Protein AF-A0A143HQU6-F1 (afdb_monomer_lite)

InterPro domains:
  IPR011010 DNA breaking-rejoining enzyme, catalytic core [SSF56349] (2-62)
  IPR013762 Integrase-like, catalytic domain superfamily [G3DSA:1.10.443.10] (2-62)

Organism: Microbulbifer thermotolerans (NCBI:txid252514)

Structure (mmCIF, N/CA/C/O backbone):
data_AF-A0A143HQU6-F1
#
_entry.id   AF-A0A143HQU6-F1
#
loop_
_atom_site.group_PDB
_atom_site.id
_atom_site.type_symbol
_atom_site.label_atom_id
_atom_site.label_alt_id
_atom_site.label_comp_id
_atom_site.label_asym_id
_atom_site.label_entity_id
_atom_site.label_seq_id
_atom_site.pdbx_PDB_ins_code
_atom_site.Cartn_x
_atom_site.Cartn_y
_atom_site.Cartn_z
_atom_site.occupancy
_atom_site.B_iso_or_equiv
_atom_site.auth_seq_id
_atom_site.auth_comp_id
_atom_site.auth_asym_id
_atom_site.auth_atom_id
_atom_site.pdbx_PDB_model_num
ATOM 1 N N . MET A 1 1 ? 33.326 -4.159 -3.767 1.00 46.53 1 MET A N 1
ATOM 2 C CA . MET A 1 1 ? 32.083 -3.956 -2.994 1.00 46.53 1 MET A CA 1
ATOM 3 C C . MET A 1 1 ? 30.909 -4.109 -3.946 1.00 46.53 1 MET A C 1
ATOM 5 O O . MET A 1 1 ? 30.583 -3.163 -4.647 1.00 46.53 1 MET A O 1
ATOM 9 N N . GLY A 1 2 ? 30.357 -5.317 -4.053 1.00 46.12 2 GLY A N 1
ATOM 10 C CA . GLY A 1 2 ? 29.163 -5.601 -4.847 1.00 46.12 2 GLY A CA 1
ATOM 11 C C . GLY A 1 2 ? 28.044 -6.003 -3.897 1.00 46.12 2 GLY A C 1
ATOM 12 O O . GLY A 1 2 ? 28.238 -6.898 -3.081 1.00 46.12 2 GLY A O 1
ATOM 13 N N . TYR A 1 3 ? 26.900 -5.320 -3.946 1.00 51.00 3 TYR A N 1
ATOM 14 C CA . TYR A 1 3 ? 25.690 -5.817 -3.292 1.00 51.00 3 TYR A CA 1
ATOM 15 C C . TYR A 1 3 ? 25.099 -6.925 -4.178 1.00 51.00 3 TYR A C 1
ATOM 17 O O . TYR A 1 3 ? 24.210 -6.689 -4.999 1.00 51.00 3 TYR A O 1
ATOM 25 N N . ASP A 1 4 ? 25.665 -8.123 -4.035 1.00 50.69 4 ASP A N 1
ATOM 26 C CA . ASP A 1 4 ? 25.240 -9.394 -4.629 1.00 50.69 4 ASP A CA 1
ATOM 27 C C . ASP A 1 4 ? 23.813 -9.759 -4.184 1.00 50.69 4 ASP A C 1
ATOM 29 O O . ASP A 1 4 ? 23.600 -10.377 -3.143 1.00 50.69 4 ASP A O 1
ATOM 33 N N . GLY A 1 5 ? 22.801 -9.343 -4.950 1.00 47.97 5 GLY A N 1
ATOM 34 C CA . GLY A 1 5 ? 21.408 -9.746 -4.702 1.00 47.97 5 GLY A CA 1
ATOM 35 C C . GLY A 1 5 ? 20.345 -8.700 -5.030 1.00 47.97 5 GLY A C 1
ATOM 36 O O . GLY A 1 5 ? 19.150 -9.001 -4.996 1.00 47.97 5 GLY A O 1
ATOM 37 N N . CYS A 1 6 ? 20.745 -7.484 -5.408 1.00 50.25 6 CYS A N 1
ATOM 38 C CA . CYS A 1 6 ? 19.835 -6.443 -5.894 1.00 50.25 6 CYS A CA 1
ATOM 39 C C . CYS A 1 6 ? 19.406 -6.686 -7.349 1.00 50.25 6 CYS A C 1
ATOM 41 O O . CYS A 1 6 ? 19.486 -5.808 -8.203 1.00 50.25 6 CYS A O 1
ATOM 43 N N . SER A 1 7 ? 18.913 -7.884 -7.648 1.00 48.09 7 SER A N 1
ATOM 44 C CA . SER A 1 7 ? 18.089 -8.090 -8.834 1.00 48.09 7 SER A CA 1
ATOM 45 C C . SER A 1 7 ? 16.796 -7.292 -8.652 1.00 48.09 7 SER A C 1
ATOM 47 O O . SER A 1 7 ? 16.272 -7.186 -7.537 1.00 48.09 7 SER A O 1
ATOM 49 N N . SER A 1 8 ? 16.223 -6.779 -9.740 1.00 57.50 8 SER A N 1
ATOM 50 C CA . SER A 1 8 ? 14.967 -6.010 -9.751 1.00 57.50 8 SER A CA 1
ATOM 51 C C . SER A 1 8 ? 13.828 -6.672 -8.953 1.00 57.50 8 SER A C 1
ATOM 53 O O . SER A 1 8 ? 12.923 -5.992 -8.480 1.00 57.50 8 SER A O 1
ATOM 55 N N . HIS A 1 9 ? 13.890 -7.992 -8.745 1.00 62.56 9 HIS A N 1
ATOM 56 C CA . HIS A 1 9 ? 12.945 -8.767 -7.946 1.00 62.56 9 HIS A CA 1
ATOM 57 C C . HIS A 1 9 ? 12.980 -8.452 -6.435 1.00 62.56 9 HIS A C 1
ATOM 59 O O . HIS A 1 9 ? 11.921 -8.266 -5.830 1.00 62.56 9 HIS A O 1
ATOM 65 N N . SER A 1 10 ? 14.170 -8.338 -5.829 1.00 65.88 10 SER A N 1
ATOM 66 C CA . SER A 1 10 ? 14.322 -7.996 -4.403 1.00 65.88 10 SER A CA 1
ATOM 67 C C . SER A 1 10 ? 13.957 -6.529 -4.147 1.00 65.88 10 SER A C 1
ATOM 69 O O . SER A 1 10 ? 13.196 -6.218 -3.226 1.00 65.88 10 SER A O 1
ATOM 71 N N . GLY A 1 11 ? 14.392 -5.631 -5.040 1.00 84.19 11 GLY A N 1
ATOM 72 C CA . GLY A 1 11 ? 14.060 -4.205 -4.978 1.00 84.19 11 GLY A CA 1
ATOM 73 C C . GLY A 1 11 ? 12.559 -3.945 -5.115 1.00 84.19 11 GLY A C 1
ATOM 74 O O . GLY A 1 11 ? 11.974 -3.243 -4.293 1.00 84.19 11 GLY A O 1
ATOM 75 N N . ARG A 1 12 ? 11.899 -4.585 -6.088 1.00 86.12 12 ARG A N 1
ATOM 76 C CA . ARG A 1 12 ? 10.450 -4.456 -6.295 1.00 86.12 12 ARG A CA 1
ATOM 77 C C . ARG A 1 12 ? 9.640 -4.987 -5.119 1.00 86.12 12 ARG A C 1
ATOM 79 O O . ARG A 1 12 ? 8.704 -4.326 -4.678 1.00 86.12 12 ARG A O 1
ATOM 86 N N . ARG A 1 13 ? 10.007 -6.159 -4.588 1.00 88.62 13 ARG A N 1
ATOM 87 C CA . ARG A 1 13 ? 9.363 -6.724 -3.394 1.00 88.62 13 ARG A CA 1
ATOM 88 C C . ARG A 1 13 ? 9.496 -5.779 -2.207 1.00 88.62 13 ARG A C 1
ATOM 90 O O . ARG A 1 13 ? 8.496 -5.492 -1.552 1.00 88.62 13 ARG A O 1
ATOM 97 N N . THR A 1 14 ? 10.700 -5.265 -1.978 1.00 89.75 14 THR A N 1
ATOM 98 C CA . THR A 1 14 ? 10.993 -4.333 -0.884 1.00 89.75 14 THR A CA 1
ATOM 99 C C . THR A 1 14 ? 10.200 -3.037 -1.040 1.00 89.75 14 THR A C 1
ATOM 101 O O . THR A 1 14 ? 9.537 -2.607 -0.098 1.00 89.75 14 THR A O 1
ATOM 104 N N . PHE A 1 15 ? 10.180 -2.461 -2.243 1.00 92.62 15 PHE A N 1
ATOM 105 C CA . PHE A 1 15 ? 9.419 -1.254 -2.553 1.00 92.62 15 PHE A CA 1
ATOM 106 C C . PHE A 1 15 ? 7.918 -1.433 -2.297 1.00 92.62 15 PHE A C 1
ATOM 108 O O . PHE A 1 15 ? 7.346 -0.663 -1.531 1.00 92.62 15 PHE A O 1
ATOM 115 N N . ILE A 1 16 ? 7.287 -2.469 -2.865 1.00 94.00 16 ILE A N 1
ATOM 116 C CA . ILE A 1 16 ? 5.839 -2.699 -2.712 1.00 94.00 16 ILE A CA 1
ATOM 117 C C . ILE A 1 16 ? 5.482 -2.966 -1.243 1.00 94.00 16 ILE A C 1
ATOM 119 O O . ILE A 1 16 ? 4.499 -2.421 -0.744 1.00 94.00 16 ILE A O 1
ATOM 123 N N . THR A 1 17 ? 6.302 -3.748 -0.531 1.00 92.81 17 THR A N 1
ATOM 124 C CA . THR A 1 17 ? 6.112 -4.010 0.907 1.00 92.81 17 THR A CA 1
ATOM 125 C C . THR A 1 17 ? 6.144 -2.711 1.715 1.00 92.81 17 THR A C 1
ATOM 127 O O . THR A 1 17 ? 5.262 -2.460 2.538 1.00 92.81 17 THR A O 1
ATOM 130 N N . ASN A 1 18 ? 7.148 -1.865 1.474 1.00 93.31 18 ASN A N 1
ATOM 131 C CA . ASN A 1 18 ? 7.317 -0.605 2.195 1.00 93.31 18 ASN A CA 1
ATOM 132 C C . ASN A 1 18 ? 6.231 0.414 1.843 1.00 93.31 18 ASN A C 1
ATOM 134 O O . ASN A 1 18 ? 5.723 1.089 2.741 1.00 93.31 18 ASN A O 1
ATOM 138 N N . ALA A 1 19 ? 5.842 0.494 0.569 1.00 94.62 19 ALA A N 1
ATOM 139 C CA . ALA A 1 19 ? 4.743 1.335 0.117 1.00 94.62 19 ALA A CA 1
ATOM 140 C C . ALA A 1 19 ? 3.435 0.929 0.807 1.00 94.62 19 ALA A C 1
ATOM 142 O O . ALA A 1 19 ? 2.797 1.772 1.424 1.00 94.62 19 ALA A O 1
ATOM 143 N N . ALA A 1 20 ? 3.085 -0.361 0.819 1.00 94.44 20 ALA A N 1
ATOM 144 C CA . ALA A 1 20 ? 1.871 -0.850 1.478 1.00 94.44 20 ALA A CA 1
ATOM 145 C C . ALA A 1 20 ? 1.824 -0.559 2.984 1.00 94.44 20 ALA A C 1
ATOM 147 O O . ALA A 1 20 ? 0.762 -0.223 3.503 1.00 94.44 20 ALA A O 1
ATOM 148 N N . LYS A 1 21 ? 2.962 -0.628 3.686 1.00 92.12 21 LYS A N 1
ATOM 149 C CA . LYS A 1 21 ? 3.032 -0.281 5.116 1.00 92.12 21 LYS A CA 1
ATOM 150 C C . LYS A 1 21 ? 2.842 1.211 5.395 1.00 92.12 21 LYS A C 1
ATOM 152 O O . LYS A 1 21 ? 2.364 1.564 6.468 1.00 92.12 21 LYS A O 1
ATOM 157 N N . ASN A 1 22 ? 3.246 2.085 4.472 1.00 93.81 22 ASN A N 1
ATOM 158 C CA . ASN A 1 22 ? 3.239 3.533 4.693 1.00 93.81 22 ASN A CA 1
ATOM 159 C C . ASN A 1 22 ? 2.093 4.262 3.986 1.00 93.81 22 ASN A C 1
ATOM 161 O O . ASN A 1 22 ? 1.809 5.397 4.356 1.00 93.81 22 ASN A O 1
ATOM 165 N N . ILE A 1 23 ? 1.423 3.642 3.009 1.00 94.56 23 ILE A N 1
ATOM 166 C CA . ILE A 1 23 ? 0.412 4.312 2.179 1.00 94.56 23 ILE A CA 1
ATOM 167 C C . ILE A 1 23 ? -0.747 4.881 3.009 1.00 94.56 23 ILE A C 1
ATOM 169 O O . ILE A 1 23 ? -1.243 5.967 2.729 1.00 94.56 23 ILE A O 1
ATOM 173 N N . THR A 1 24 ? -1.109 4.212 4.103 1.00 90.88 24 THR A N 1
ATOM 174 C CA . THR A 1 24 ? -2.162 4.668 5.019 1.00 90.88 24 THR A CA 1
ATOM 175 C C . THR A 1 24 ? -1.781 5.942 5.774 1.00 90.88 24 THR A C 1
ATOM 177 O O . THR A 1 24 ? -2.655 6.737 6.106 1.00 90.88 24 THR A O 1
ATOM 180 N N . ARG A 1 25 ? -0.483 6.199 5.998 1.00 93.19 25 ARG A N 1
ATOM 181 C CA . ARG A 1 25 ? 0.011 7.416 6.674 1.00 93.19 25 ARG A CA 1
ATOM 182 C C . ARG A 1 25 ? -0.203 8.677 5.843 1.00 93.19 25 ARG A C 1
ATOM 184 O O . ARG A 1 25 ? -0.207 9.767 6.399 1.00 93.19 25 ARG A O 1
ATOM 191 N N . VAL A 1 26 ? -0.353 8.522 4.529 1.00 95.44 26 VAL A N 1
ATOM 192 C CA . VAL A 1 26 ? -0.611 9.616 3.583 1.00 95.44 26 VAL A CA 1
ATOM 193 C C . VAL A 1 26 ? -2.062 9.619 3.089 1.00 95.44 26 VAL A C 1
ATOM 195 O O . VAL A 1 26 ? -2.376 10.303 2.123 1.00 95.44 26 VAL A O 1
ATOM 198 N N . GLY A 1 27 ? -2.950 8.849 3.735 1.00 94.44 27 GLY A N 1
ATOM 199 C CA . GLY A 1 27 ? -4.367 8.755 3.369 1.00 94.44 27 GLY A CA 1
ATOM 200 C C . GLY A 1 27 ? -4.656 7.922 2.115 1.00 94.44 27 GLY A C 1
ATOM 201 O O . GLY A 1 27 ? -5.780 7.940 1.625 1.00 94.44 27 GLY A O 1
ATOM 202 N N . GLY A 1 28 ? -3.665 7.197 1.591 1.00 95.69 28 GLY A N 1
ATOM 203 C CA . GLY A 1 28 ? -3.840 6.320 0.437 1.00 95.69 28 GLY A CA 1
ATOM 204 C C . GLY A 1 28 ? -4.245 4.891 0.814 1.00 95.69 28 GLY A C 1
ATOM 205 O O . GLY A 1 28 ? -4.296 4.495 1.981 1.00 95.69 28 GLY A O 1
ATOM 206 N N . SER A 1 29 ? -4.492 4.086 -0.213 1.00 95.44 29 SER A N 1
ATOM 207 C CA . SER A 1 29 ? -5.039 2.732 -0.141 1.00 95.44 29 SER A CA 1
ATOM 208 C C . SER A 1 29 ? -4.157 1.701 -0.857 1.00 95.44 29 SER A C 1
ATOM 210 O O . SER A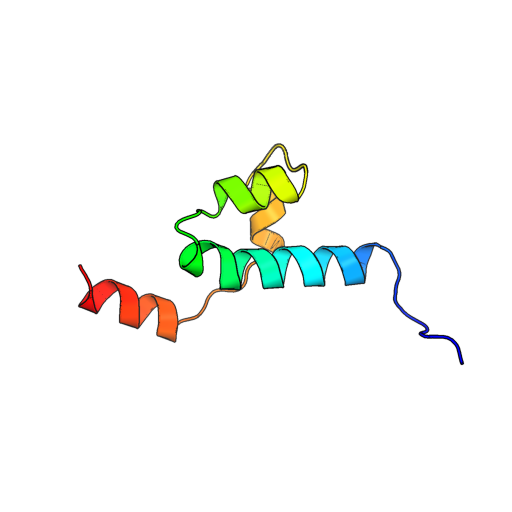 1 29 ? -3.230 2.028 -1.600 1.00 95.44 29 SER A O 1
ATOM 212 N N . LEU A 1 30 ? -4.476 0.411 -0.708 1.00 94.5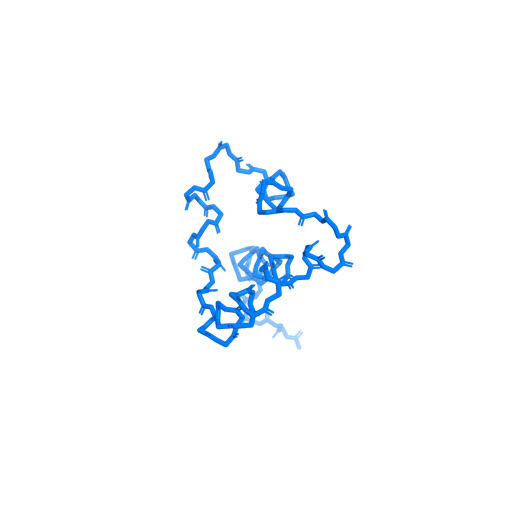0 30 LEU A N 1
ATOM 213 C CA . LEU A 1 30 ? -3.788 -0.654 -1.454 1.00 94.50 30 LEU A CA 1
ATOM 214 C C . LEU A 1 30 ? -3.970 -0.542 -2.977 1.00 94.50 30 LEU A C 1
ATOM 216 O O . LEU A 1 30 ? -3.144 -1.064 -3.731 1.00 94.50 30 LEU A O 1
ATOM 220 N N . ARG A 1 31 ? -5.014 0.157 -3.440 1.00 96.00 31 ARG A N 1
ATOM 221 C CA . ARG A 1 31 ? -5.212 0.452 -4.862 1.00 96.00 31 ARG A CA 1
ATOM 222 C C . ARG A 1 31 ? -4.136 1.399 -5.388 1.00 96.00 31 ARG A C 1
ATOM 224 O O . ARG A 1 31 ? -3.645 1.195 -6.493 1.00 96.00 31 ARG A O 1
ATOM 231 N N . ASP A 1 32 ? -3.718 2.369 -4.587 1.00 96.88 32 ASP A N 1
ATOM 232 C CA . ASP A 1 32 ? -2.659 3.309 -4.963 1.00 96.88 32 ASP A CA 1
ATOM 233 C C . ASP A 1 32 ? -1.310 2.592 -5.042 1.00 96.88 32 ASP A C 1
ATOM 235 O O . ASP A 1 32 ? -0.555 2.767 -5.994 1.00 96.88 32 ASP A O 1
ATOM 239 N N . VAL A 1 33 ? -1.052 1.665 -4.115 1.00 96.25 33 VAL A N 1
ATOM 240 C CA . VAL A 1 33 ? 0.125 0.781 -4.179 1.00 96.25 33 VAL A CA 1
ATOM 241 C C . VAL A 1 33 ? 0.099 -0.094 -5.432 1.00 96.25 33 VAL A C 1
ATOM 243 O O . VAL A 1 33 ? 1.135 -0.302 -6.061 1.00 96.25 33 VAL A O 1
ATOM 246 N N . GLN A 1 34 ? -1.071 -0.607 -5.821 1.00 96.38 34 GLN A N 1
ATOM 247 C CA . GLN A 1 34 ? -1.224 -1.369 -7.060 1.00 96.38 34 GLN A CA 1
ATOM 248 C C . GLN A 1 34 ? -0.869 -0.521 -8.291 1.00 96.38 34 GLN A C 1
ATOM 250 O O . GLN A 1 34 ? -0.152 -1.013 -9.166 1.00 96.38 34 GLN A O 1
ATOM 255 N N . LEU A 1 35 ? -1.335 0.732 -8.345 1.00 96.50 35 LEU A N 1
ATOM 256 C CA . LEU A 1 35 ? -1.007 1.670 -9.422 1.00 96.50 35 LEU A CA 1
ATOM 257 C C . LEU A 1 35 ? 0.497 1.966 -9.458 1.00 96.50 35 LEU A C 1
ATOM 259 O O . LEU A 1 35 ? 1.110 1.841 -10.516 1.00 96.50 35 LEU A O 1
ATOM 263 N N . LEU A 1 36 ? 1.114 2.236 -8.303 1.00 94.12 36 LEU A N 1
ATOM 264 C CA . LEU A 1 36 ? 2.565 2.437 -8.177 1.00 94.12 36 LEU A CA 1
ATOM 265 C C . LEU A 1 36 ? 3.374 1.209 -8.618 1.00 94.12 36 LEU A C 1
ATOM 267 O O . LEU A 1 36 ? 4.456 1.340 -9.183 1.00 94.12 36 LEU A O 1
ATOM 271 N N . ALA A 1 37 ? 2.856 0.006 -8.373 1.00 93.25 37 ALA A N 1
ATOM 272 C CA . ALA A 1 37 ? 3.493 -1.239 -8.788 1.00 93.25 37 ALA A CA 1
ATOM 273 C C . ALA A 1 37 ? 3.310 -1.557 -10.285 1.00 93.25 37 ALA A C 1
ATOM 275 O O . ALA A 1 37 ? 3.918 -2.520 -10.766 1.00 93.25 37 ALA A O 1
ATOM 276 N N . GLY A 1 38 ? 2.467 -0.808 -11.006 1.00 95.50 38 GLY A N 1
ATOM 277 C CA . GLY A 1 38 ? 2.107 -1.089 -12.397 1.00 95.50 38 GLY A CA 1
ATOM 278 C C . GLY A 1 38 ? 1.322 -2.394 -12.562 1.00 95.50 38 GLY A C 1
ATOM 279 O O . GLY A 1 38 ? 1.446 -3.074 -13.578 1.00 95.50 38 GLY A O 1
ATOM 280 N N . HIS A 1 39 ? 0.560 -2.803 -11.544 1.00 96.19 39 HIS A N 1
ATOM 281 C CA . HIS A 1 39 ? -0.212 -4.042 -11.584 1.00 96.19 39 HIS A CA 1
ATOM 282 C C . HIS A 1 39 ? -1.635 -3.807 -12.090 1.00 96.19 39 HIS A C 1
ATOM 284 O O . HIS A 1 39 ? -2.362 -2.953 -11.590 1.00 96.19 39 HIS A O 1
ATOM 290 N N . THR A 1 40 ? -2.087 -4.650 -13.011 1.00 94.75 40 THR A N 1
ATOM 291 C CA . THR A 1 40 ? -3.485 -4.667 -13.464 1.00 94.75 40 THR A CA 1
ATOM 292 C C . THR A 1 40 ? -4.414 -5.346 -12.455 1.00 94.75 40 THR A C 1
ATOM 294 O O . THR A 1 40 ? -5.567 -4.952 -12.318 1.00 94.75 40 THR A O 1
ATOM 297 N N . ASN A 1 41 ? -3.904 -6.329 -11.704 1.00 94.81 41 ASN A N 1
ATOM 298 C CA . ASN A 1 41 ? -4.665 -7.096 -10.719 1.00 94.81 41 ASN A CA 1
ATOM 299 C C . ASN A 1 41 ? -4.090 -6.920 -9.305 1.00 94.81 41 ASN A C 1
ATOM 301 O O . ASN A 1 41 ? -2.905 -7.188 -9.077 1.00 94.81 41 ASN A O 1
ATOM 305 N N . LEU A 1 42 ? -4.949 -6.548 -8.349 1.00 93.81 42 LEU A N 1
ATOM 306 C CA . LEU A 1 42 ? -4.604 -6.378 -6.937 1.00 93.81 42 LEU A CA 1
ATOM 307 C C . LEU A 1 42 ? -4.017 -7.648 -6.306 1.00 93.81 42 LEU A C 1
ATOM 309 O O . LEU A 1 42 ? -3.096 -7.546 -5.498 1.00 93.81 42 LEU A O 1
ATOM 313 N N . ALA A 1 43 ? -4.461 -8.838 -6.726 1.00 95.06 43 ALA A N 1
ATOM 314 C CA . ALA A 1 43 ? -3.914 -10.113 -6.252 1.00 95.06 43 ALA A CA 1
ATOM 315 C C . ALA A 1 43 ? -2.395 -10.217 -6.491 1.00 95.06 43 ALA A C 1
ATOM 317 O O . ALA A 1 43 ? -1.660 -10.806 -5.699 1.00 95.06 43 ALA A O 1
ATOM 318 N N . THR A 1 44 ? -1.893 -9.577 -7.551 1.00 94.12 44 THR A N 1
ATOM 319 C CA . THR A 1 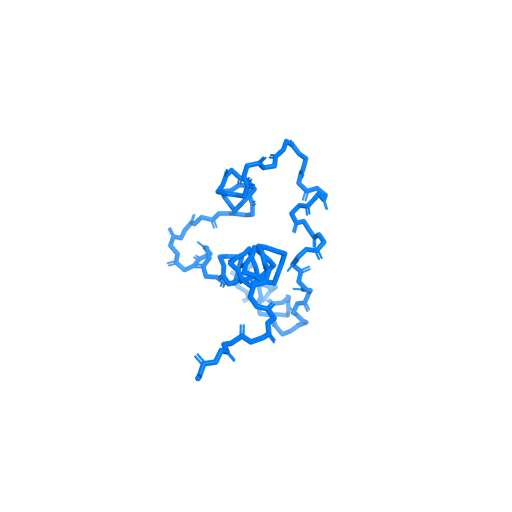44 ? -0.457 -9.505 -7.856 1.00 94.12 44 THR A CA 1
ATOM 320 C C . THR A 1 44 ? 0.286 -8.661 -6.821 1.00 94.12 44 THR A C 1
ATOM 322 O O . THR A 1 44 ? 1.371 -9.048 -6.392 1.00 94.12 44 THR A O 1
ATOM 325 N N . THR A 1 45 ? -0.303 -7.540 -6.388 1.00 94.00 45 THR A N 1
ATOM 326 C CA . THR A 1 45 ? 0.223 -6.677 -5.316 1.00 94.00 45 THR A CA 1
ATOM 327 C C . THR A 1 45 ? 0.148 -7.376 -3.961 1.00 94.00 45 THR A C 1
ATOM 329 O O . THR A 1 45 ? 1.105 -7.321 -3.195 1.00 94.00 45 THR A O 1
ATOM 332 N N . GLN A 1 46 ? -0.942 -8.098 -3.690 1.00 92.44 46 GLN A N 1
ATOM 333 C CA . GLN A 1 46 ? -1.166 -8.795 -2.422 1.00 92.44 46 GLN A CA 1
ATOM 334 C C . GLN A 1 46 ? -0.061 -9.807 -2.096 1.00 92.44 46 GLN A C 1
ATOM 336 O O . GLN A 1 46 ? 0.307 -9.940 -0.936 1.00 92.44 46 GLN A O 1
ATOM 341 N N . ARG A 1 47 ? 0.549 -10.463 -3.093 1.00 92.31 47 ARG A N 1
ATOM 342 C CA . ARG A 1 47 ? 1.683 -11.393 -2.876 1.00 92.31 47 ARG A CA 1
ATOM 343 C C . ARG A 1 47 ? 2.913 -10.756 -2.209 1.00 92.31 47 ARG A C 1
ATOM 345 O O . ARG A 1 47 ? 3.810 -11.468 -1.751 1.00 92.31 47 ARG A O 1
ATOM 352 N N . TYR A 1 48 ? 2.973 -9.428 -2.178 1.00 89.19 48 TYR A N 1
ATOM 353 C CA . TYR A 1 48 ? 4.027 -8.651 -1.530 1.00 89.19 48 TYR A CA 1
ATOM 354 C C . TYR A 1 48 ? 3.599 -8.071 -0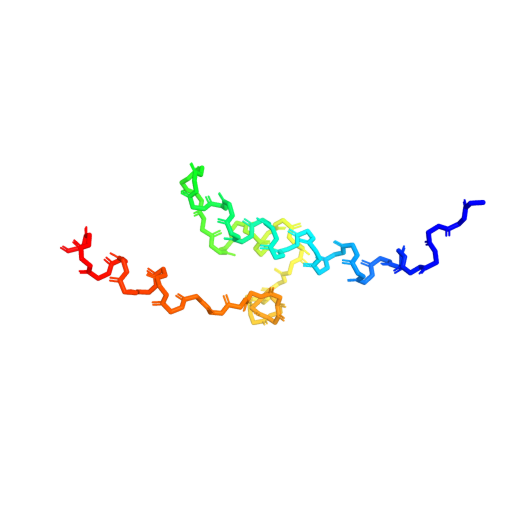.175 1.00 89.19 48 TYR A C 1
ATOM 356 O O . TYR A 1 48 ? 4.437 -7.538 0.544 1.00 89.19 48 TYR A O 1
ATOM 364 N N . ILE A 1 49 ? 2.319 -8.162 0.185 1.00 89.19 49 ILE A N 1
ATOM 365 C CA . ILE A 1 49 ? 1.760 -7.560 1.395 1.00 89.19 49 ILE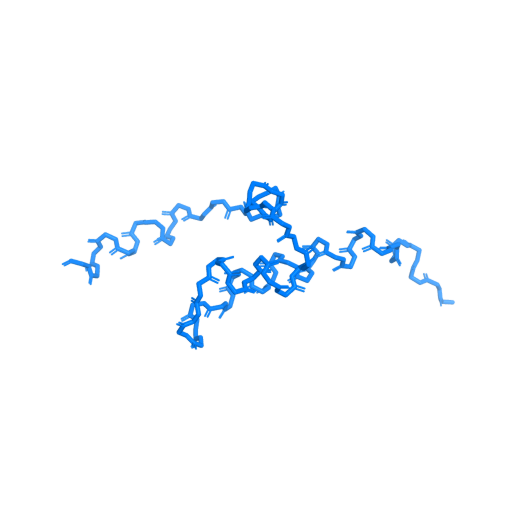 A CA 1
ATOM 366 C C . ILE A 1 49 ? 1.505 -8.669 2.411 1.00 89.19 49 ILE A C 1
ATOM 368 O O . ILE A 1 49 ? 0.732 -9.590 2.163 1.00 89.19 49 ILE A O 1
ATOM 372 N N . GLN A 1 50 ? 2.159 -8.576 3.565 1.00 87.31 50 GLN A N 1
ATOM 373 C CA . GLN A 1 50 ? 1.940 -9.501 4.673 1.00 87.31 50 GLN A CA 1
ATOM 374 C C . GLN A 1 50 ? 0.879 -8.948 5.624 1.00 87.31 50 GLN A C 1
ATOM 376 O O . GLN A 1 50 ? 0.822 -7.742 5.865 1.00 87.31 50 GLN A O 1
ATOM 381 N N . SER A 1 51 ? 0.055 -9.837 6.175 1.00 88.44 51 SER A N 1
ATOM 382 C CA . SER A 1 51 ? -0.897 -9.494 7.228 1.00 88.44 51 SER A CA 1
ATOM 383 C C . SER A 1 51 ? -0.169 -9.135 8.523 1.00 88.44 51 SER A C 1
ATOM 385 O O . SER A 1 51 ? 0.748 -9.845 8.934 1.00 88.44 51 SER A O 1
ATOM 387 N N . ASP A 1 52 ? -0.628 -8.078 9.189 1.00 89.75 52 ASP A N 1
ATOM 388 C CA . ASP A 1 52 ? -0.170 -7.682 10.520 1.00 89.75 52 ASP A CA 1
ATOM 389 C C . ASP A 1 52 ? -1.338 -7.808 11.507 1.00 89.75 52 ASP A C 1
ATOM 391 O O . ASP A 1 52 ? -2.273 -7.004 11.506 1.00 89.75 52 ASP A O 1
ATOM 395 N N . SER A 1 53 ? -1.285 -8.837 12.352 1.00 93.12 53 SER A N 1
ATOM 396 C CA . SER A 1 53 ? -2.322 -9.149 13.341 1.00 93.12 53 SER A CA 1
ATOM 397 C C . SER A 1 53 ? -2.564 -8.002 14.325 1.00 93.12 53 SER A C 1
ATOM 399 O O . SER A 1 53 ? -3.690 -7.788 14.776 1.00 93.12 53 SER A O 1
ATOM 401 N N . HIS A 1 54 ? -1.521 -7.243 14.657 1.00 93.25 54 HIS A N 1
ATOM 402 C CA . HIS A 1 54 ? -1.623 -6.113 15.569 1.00 93.25 54 HIS A CA 1
ATOM 403 C C . HIS A 1 54 ? -2.291 -4.916 14.888 1.00 93.25 54 HIS A C 1
ATOM 405 O O . HIS A 1 54 ? -3.150 -4.273 15.495 1.00 93.25 54 HIS A O 1
ATOM 411 N N . ALA A 1 55 ? -1.976 -4.658 13.615 1.00 89.88 55 ALA A N 1
ATOM 412 C CA . ALA A 1 55 ? -2.690 -3.661 12.817 1.00 89.88 55 ALA A CA 1
ATOM 413 C C . ALA A 1 55 ? -4.182 -4.014 12.662 1.00 89.88 55 ALA A C 1
ATOM 415 O O . ALA A 1 55 ? -5.034 -3.145 12.849 1.00 89.88 55 ALA A O 1
ATOM 416 N N . ILE A 1 56 ? -4.502 -5.291 12.415 1.00 92.81 56 ILE A N 1
ATOM 417 C CA . ILE A 1 56 ? -5.886 -5.791 12.325 1.00 92.81 56 ILE A CA 1
ATOM 418 C C . ILE A 1 56 ? -6.638 -5.575 13.645 1.00 92.81 56 ILE A C 1
ATOM 420 O O . ILE A 1 56 ? -7.768 -5.094 13.645 1.00 92.81 56 ILE A O 1
ATOM 424 N N . ARG A 1 57 ? -6.018 -5.871 14.793 1.00 95.75 57 ARG A N 1
ATOM 425 C CA . ARG A 1 57 ? -6.659 -5.623 16.093 1.00 95.75 57 ARG A CA 1
ATOM 426 C C . ARG A 1 57 ? -6.836 -4.130 16.373 1.00 95.75 57 ARG A C 1
ATOM 428 O O . ARG A 1 57 ? -7.846 -3.737 16.947 1.00 95.75 57 ARG A O 1
ATOM 435 N N . LYS A 1 58 ? -5.871 -3.292 15.986 1.00 93.62 58 LYS A N 1
ATOM 436 C CA . LYS A 1 58 ? -5.946 -1.837 16.177 1.00 93.62 58 LYS A CA 1
ATOM 437 C C . LYS A 1 58 ? -7.100 -1.210 15.409 1.00 93.62 58 LYS A C 1
ATOM 439 O O . LYS A 1 58 ? -7.829 -0.434 16.012 1.00 93.62 58 LYS A O 1
ATOM 444 N N . ILE A 1 59 ? -7.285 -1.553 14.132 1.00 89.69 59 ILE A N 1
ATOM 445 C CA . ILE A 1 59 ? -8.334 -0.924 13.317 1.00 89.69 59 ILE A CA 1
ATOM 446 C C . ILE A 1 59 ? -9.741 -1.209 13.858 1.00 89.69 59 ILE A C 1
ATOM 448 O O . ILE A 1 59 ? -10.567 -0.310 13.852 1.00 89.69 59 ILE A O 1
ATOM 452 N N . VAL A 1 60 ? -9.989 -2.397 14.425 1.00 94.38 60 VAL A N 1
ATOM 453 C CA . VAL A 1 60 ? -11.281 -2.733 15.056 1.00 94.38 60 VAL A CA 1
ATOM 454 C C . VAL A 1 60 ? -11.601 -1.835 16.256 1.00 94.38 60 VAL A C 1
ATOM 456 O O . VAL A 1 60 ? -12.763 -1.574 16.510 1.00 94.38 60 VAL A O 1
ATOM 459 N N . ASN A 1 61 ? -10.593 -1.342 16.983 1.00 94.31 61 ASN A N 1
ATOM 460 C CA . ASN A 1 61 ? -10.815 -0.425 18.111 1.00 94.31 61 ASN A CA 1
ATOM 461 C C . ASN A 1 61 ? -10.980 1.045 17.681 1.00 94.31 61 ASN A C 1
ATOM 463 O O . ASN A 1 61 ? -11.214 1.895 18.534 1.00 94.31 61 ASN A O 1
ATOM 467 N N . LEU A 1 62 ? -10.759 1.362 16.402 1.00 89.94 62 LEU A N 1
ATOM 468 C CA . LEU A 1 62 ? -10.809 2.726 15.862 1.00 89.94 62 LEU A CA 1
ATOM 469 C C . LEU A 1 62 ? -12.072 2.998 15.029 1.00 89.94 62 LEU A C 1
ATOM 471 O O . LEU A 1 62 ? -12.254 4.129 14.582 1.00 89.94 62 LEU A O 1
ATOM 475 N N . VAL A 1 63 ? -12.893 1.972 14.797 1.00 84.00 63 VAL A N 1
ATOM 476 C CA . VAL A 1 63 ? -14.194 2.035 14.114 1.00 84.00 63 VAL A CA 1
ATOM 477 C C . VAL A 1 63 ? -15.287 1.883 15.160 1.00 84.00 63 VAL A C 1
ATOM 479 O O . VAL A 1 63 ? -16.272 2.643 15.071 1.00 84.00 63 VAL A O 1
#

Sequence (63 aa):
MGYDGCSSHSGRRTFITNAAKNITRVGGSLRDVQLLAGHTNLATTQRYIQSDSHAIRKIVNLV

pLDDT: mean 86.41, std 15.16, range [46.12, 96.8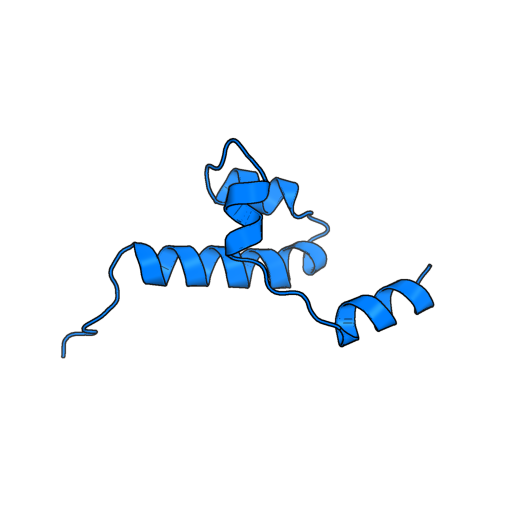8]

Secondary structure (DSSP, 8-state):
---TT--HHHHHHHHHHHHHHHGGGGT--HHHHHHHTT-SSHHHHHTT----HHHHHHHHTT-

Radius of gyration: 13.89 Å; chains: 1; bounding box: 46×21×32 Å

Foldseek 3Di:
DDPPPPDVVVVLLVVLQVCQVCQVVVVHDLVVSCVVSVHPDSVVSVVSYDDDPVVVVVVVVVD